Protein AF-A0A7R9QA75-F1 (afdb_monomer)

Solvent-accessible surface area (backbone atoms only — not comparable to full-atom values): 4461 Å² total; per-residue (Å²): 137,78,81,80,84,81,87,68,88,79,59,80,54,58,63,66,44,57,77,38,46,76,41,71,47,72,48,80,58,98,90,44,77,51,76,40,62,66,18,39,35,32,35,46,83,71,63,84,48,78,51,69,51,42,79,89,62,80,66,93,74,49,77,81,76,75,114

Sequence (67 aa):
MTKAYEFNWQRAVPEPLLEGNIFHMWEEEKGEIVYEPNATFKVDEYGFFIYWKSEGRVSDLTIENLF

Radius of gyration: 17.43 Å; Cα contacts (8 Å, |Δi|>4): 81; chains: 1; bounding box: 39×42×42 Å

InterPro domains:
  IPR037862 PLC-beta, PH domain [PF17787] (13-58)

Secondary structure (DSSP, 8-state):
-PPPP---S-PPPPHHHHH-EEEEEEEEETTEEEEEEEEEEEE-TTS--EEEE-TT---S--GGG--

pLDDT: mean 84.04, std 16.24, range [42.44, 97.38]

Organism: NCBI:txid1979941

Mean predicted aligned error: 8.55 Å

Structure (mmCIF, N/CA/C/O backbone):
data_AF-A0A7R9QA75-F1
#
_entry.id   AF-A0A7R9QA75-F1
#
loop_
_atom_site.group_PDB
_atom_site.id
_atom_site.type_symbol
_atom_site.label_atom_id
_atom_site.label_alt_id
_atom_site.label_comp_id
_atom_site.label_asym_id
_atom_site.label_entity_id
_atom_site.label_seq_id
_atom_site.pdbx_PDB_ins_code
_atom_site.Cartn_x
_atom_site.Cartn_y
_atom_site.Cartn_z
_atom_site.occupancy
_atom_site.B_iso_or_equiv
_atom_site.auth_seq_id
_atom_site.auth_comp_id
_atom_site.auth_asym_id
_atom_site.auth_atom_id
_atom_site.pdbx_PDB_model_num
ATOM 1 N N . MET A 1 1 ? -16.609 25.714 26.885 1.00 60.19 1 MET A N 1
ATOM 2 C CA . MET A 1 1 ? -16.263 24.293 27.089 1.00 60.19 1 MET A CA 1
ATOM 3 C C . MET A 1 1 ? -15.685 23.766 25.792 1.00 60.19 1 MET A C 1
ATOM 5 O O . MET A 1 1 ? -16.412 23.705 24.809 1.00 60.19 1 MET A O 1
ATOM 9 N N . THR A 1 2 ? -14.386 23.485 25.756 1.00 71.06 2 THR A N 1
ATOM 10 C CA . THR A 1 2 ? -13.725 22.912 24.574 1.00 71.06 2 THR A CA 1
ATOM 11 C C . THR A 1 2 ? -13.873 21.400 24.652 1.00 71.06 2 THR A C 1
ATOM 13 O O . THR A 1 2 ? -13.607 20.823 25.705 1.00 71.06 2 THR A O 1
ATOM 16 N N . LYS A 1 3 ? -14.356 20.766 23.580 1.00 81.00 3 LYS A N 1
ATOM 17 C CA . LYS A 1 3 ? -14.498 19.307 23.518 1.00 81.00 3 LYS A CA 1
ATOM 18 C C . LYS A 1 3 ? -13.137 18.668 23.826 1.00 81.00 3 LYS A C 1
ATOM 20 O O . LYS A 1 3 ? -12.134 19.080 23.245 1.00 81.00 3 LYS A O 1
ATOM 25 N N . ALA A 1 4 ? -13.103 17.712 24.754 1.00 78.88 4 ALA A N 1
ATOM 26 C CA . ALA A 1 4 ? -11.889 16.959 25.044 1.00 78.88 4 ALA A CA 1
ATOM 27 C C . ALA A 1 4 ? -11.435 16.220 23.776 1.00 78.88 4 ALA A C 1
ATOM 29 O O . ALA A 1 4 ? -12.263 15.683 23.037 1.00 78.88 4 ALA A O 1
ATOM 30 N N . TYR A 1 5 ? -10.133 16.248 23.499 1.00 84.00 5 TYR A N 1
ATOM 31 C CA . TYR A 1 5 ? -9.560 15.531 22.368 1.00 84.00 5 TYR A CA 1
ATOM 32 C C . TYR A 1 5 ? -9.602 14.029 22.652 1.00 84.00 5 TYR A C 1
ATOM 34 O O . TYR A 1 5 ? -8.985 13.555 23.605 1.00 84.00 5 TYR A O 1
ATOM 42 N N . GLU A 1 6 ? -10.334 13.289 21.826 1.00 86.69 6 GLU A N 1
ATOM 43 C CA . GLU A 1 6 ? -10.303 11.830 21.834 1.00 86.69 6 GLU A CA 1
ATOM 44 C C . GLU A 1 6 ? -9.150 11.373 20.944 1.00 86.69 6 GLU A C 1
ATOM 46 O O . GLU A 1 6 ? -9.216 11.442 19.715 1.00 86.69 6 GLU A O 1
ATOM 51 N N . PHE A 1 7 ? -8.067 10.937 21.583 1.00 86.69 7 PHE A N 1
ATOM 52 C CA . PHE A 1 7 ? -6.960 10.308 20.885 1.00 86.69 7 PHE A CA 1
ATOM 53 C C . PHE A 1 7 ? -7.378 8.909 20.431 1.00 86.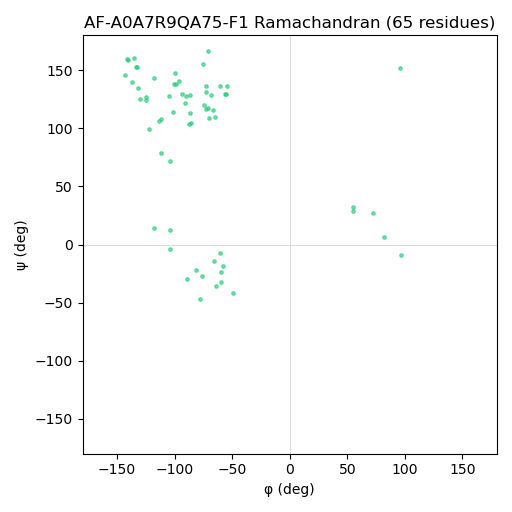69 7 PHE A C 1
ATOM 55 O O . PHE A 1 7 ? -7.639 8.033 21.255 1.00 86.69 7 PHE A O 1
ATOM 62 N N . ASN A 1 8 ? -7.414 8.701 19.117 1.00 86.56 8 ASN A N 1
ATOM 63 C CA . ASN A 1 8 ? -7.585 7.385 18.520 1.00 86.56 8 ASN A CA 1
ATOM 64 C C . ASN A 1 8 ? -6.291 6.986 17.806 1.00 86.56 8 ASN A C 1
ATOM 66 O O . ASN A 1 8 ? -5.968 7.538 16.754 1.00 86.56 8 ASN A O 1
ATOM 70 N N . TRP A 1 9 ? -5.567 6.031 18.385 1.00 85.69 9 TRP A N 1
ATOM 71 C CA . TRP A 1 9 ? -4.324 5.513 17.817 1.00 85.69 9 TRP A CA 1
ATOM 72 C C . TRP A 1 9 ? -4.555 4.467 16.716 1.00 85.6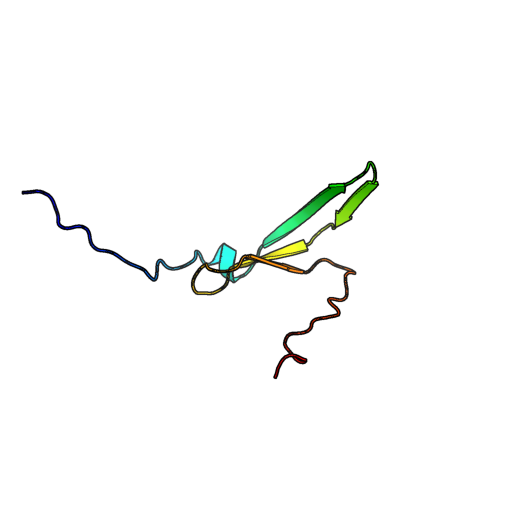9 9 TRP A C 1
ATOM 74 O O . TRP A 1 9 ? -3.688 4.297 15.867 1.00 85.69 9 TRP A O 1
ATOM 84 N N . GLN A 1 10 ? -5.724 3.813 16.691 1.00 87.56 10 GLN A N 1
ATOM 85 C CA . GLN A 1 10 ? -6.144 2.871 15.645 1.00 87.56 10 GLN A CA 1
ATOM 86 C C . GLN A 1 10 ? -7.170 3.534 14.736 1.00 87.56 10 GLN A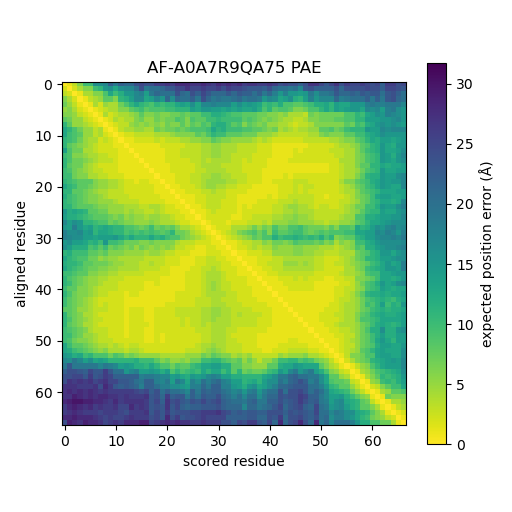 C 1
ATOM 88 O O . GLN A 1 10 ? -8.372 3.247 14.763 1.00 87.56 10 GLN A O 1
ATOM 93 N N . ARG A 1 11 ? -6.704 4.467 13.912 1.00 88.81 11 ARG A N 1
ATOM 94 C CA . ARG A 1 11 ? -7.553 4.967 12.838 1.00 88.81 11 ARG A CA 1
ATOM 95 C C . ARG A 1 11 ? -7.626 3.898 11.750 1.00 88.81 11 ARG A C 1
ATOM 97 O O . ARG A 1 11 ? -6.600 3.546 11.186 1.00 88.81 11 ARG A O 1
ATOM 104 N N . ALA A 1 12 ? -8.834 3.411 11.462 1.00 93.81 12 ALA A N 1
ATOM 105 C CA . ALA A 1 12 ? -9.038 2.389 10.442 1.00 93.81 12 ALA A CA 1
ATOM 106 C C . ALA A 1 12 ? -8.472 2.840 9.089 1.00 93.81 12 ALA A C 1
ATOM 108 O O . ALA A 1 12 ? -8.767 3.945 8.614 1.00 93.81 12 ALA A O 1
ATOM 109 N N . VAL A 1 13 ? -7.668 1.970 8.485 1.00 96.06 13 VAL A N 1
ATOM 110 C CA . VAL A 1 13 ? -7.144 2.172 7.139 1.00 96.06 13 VAL A CA 1
ATOM 111 C C . VAL A 1 13 ? -8.285 1.954 6.137 1.00 96.06 13 VAL A C 1
ATOM 113 O O . VAL A 1 13 ? -9.016 0.970 6.253 1.00 96.06 13 VAL A O 1
ATOM 116 N N . PRO A 1 14 ? -8.487 2.866 5.169 1.00 96.75 14 PRO A N 1
ATOM 117 C CA . PRO A 1 14 ? -9.487 2.688 4.124 1.00 96.75 14 PRO A CA 1
ATOM 118 C C . PRO A 1 14 ? -9.311 1.368 3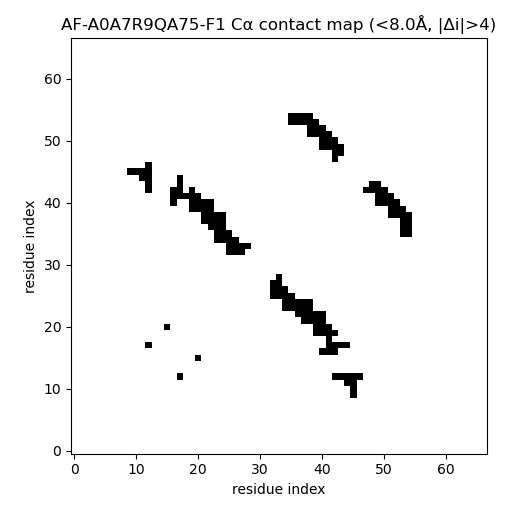.366 1.00 96.75 14 PRO A C 1
ATOM 120 O O . PRO A 1 14 ? -8.203 1.038 2.951 1.00 96.75 14 PRO A O 1
ATOM 123 N N . GLU A 1 15 ? -10.419 0.671 3.115 1.00 97.38 15 GLU A N 1
ATOM 124 C CA . GLU A 1 15 ? -10.453 -0.623 2.418 1.00 97.38 15 GLU A CA 1
ATOM 125 C C . GLU A 1 15 ? -9.660 -0.645 1.097 1.00 97.38 15 GLU A C 1
ATOM 127 O O . GLU A 1 15 ? -8.853 -1.559 0.936 1.00 97.38 15 GLU A O 1
ATOM 132 N N . PRO A 1 16 ? -9.705 0.385 0.222 1.00 96.69 16 PRO A N 1
ATOM 133 C CA . PRO A 1 16 ? -8.896 0.374 -1.001 1.00 96.69 16 PRO A CA 1
ATOM 134 C C . PRO A 1 16 ? -7.385 0.278 -0.740 1.00 96.69 16 PRO A C 1
ATOM 136 O O . PRO A 1 16 ? -6.642 -0.304 -1.528 1.00 96.69 16 PRO A O 1
ATOM 139 N N . LEU A 1 17 ? -6.902 0.847 0.367 1.00 96.12 17 LEU A N 1
ATOM 140 C CA . LEU A 1 17 ? -5.485 0.785 0.728 1.00 96.12 17 LEU A CA 1
ATOM 141 C C . LEU A 1 17 ? -5.096 -0.587 1.300 1.00 96.12 17 LEU A C 1
ATOM 143 O O . LEU A 1 17 ? -3.946 -0.993 1.148 1.00 96.12 17 LEU A O 1
ATOM 147 N N . LEU A 1 18 ? -6.044 -1.309 1.904 1.00 96.94 18 LEU A N 1
ATOM 148 C CA . LEU A 1 18 ? -5.855 -2.675 2.404 1.00 96.94 18 LEU A CA 1
ATOM 149 C C . LEU A 1 18 ? -5.901 -3.708 1.265 1.00 96.94 18 LEU A C 1
ATOM 151 O O . LEU A 1 18 ? -5.040 -4.586 1.153 1.00 96.94 18 LEU A O 1
ATOM 155 N N . GLU A 1 19 ? -6.898 -3.595 0.387 1.00 96.75 19 GLU A N 1
ATOM 156 C CA . GLU A 1 19 ? -7.074 -4.474 -0.776 1.00 96.75 19 GLU A CA 1
ATOM 157 C C . GLU A 1 19 ? -5.920 -4.330 -1.768 1.00 96.75 19 GLU A C 1
ATOM 159 O O . GLU A 1 19 ? -5.435 -5.321 -2.324 1.00 96.75 19 GLU A O 1
ATOM 164 N N . GLY A 1 20 ? -5.417 -3.106 -1.888 1.00 95.75 20 GLY A N 1
ATOM 165 C CA . GLY A 1 20 ? -4.297 -2.735 -2.721 1.00 95.75 20 GLY A CA 1
ATOM 166 C C . GLY A 1 20 ? -4.718 -2.195 -4.075 1.00 95.75 20 GLY A C 1
ATOM 167 O O . GLY A 1 20 ? -5.767 -2.529 -4.617 1.00 95.75 20 GLY A O 1
ATOM 168 N N . ASN A 1 21 ? -3.872 -1.333 -4.624 1.00 95.81 21 ASN A N 1
ATOM 169 C CA . ASN A 1 21 ? -4.110 -0.655 -5.891 1.00 95.81 21 ASN A CA 1
ATOM 170 C C . ASN A 1 21 ? -2.866 -0.709 -6.774 1.00 95.81 21 ASN A C 1
ATOM 172 O O . ASN A 1 21 ? -1.740 -0.799 -6.284 1.00 95.81 21 ASN A O 1
ATOM 176 N N . ILE A 1 22 ? -3.084 -0.660 -8.086 1.00 95.12 22 ILE A N 1
ATOM 177 C CA . ILE A 1 22 ? -2.019 -0.751 -9.081 1.00 95.12 22 ILE A CA 1
ATOM 178 C C . ILE A 1 22 ? -1.508 0.654 -9.406 1.00 95.12 22 ILE A C 1
ATOM 180 O O . ILE A 1 22 ? -2.284 1.532 -9.780 1.00 95.12 22 ILE A O 1
ATOM 184 N N . PHE A 1 23 ? -0.195 0.842 -9.309 1.00 94.69 23 PHE A N 1
ATOM 185 C CA . PHE A 1 23 ? 0.502 2.066 -9.688 1.00 94.69 23 PHE A CA 1
ATOM 186 C C . PHE A 1 23 ? 1.761 1.739 -10.493 1.00 94.69 23 PHE A C 1
ATOM 188 O O . PHE A 1 23 ? 2.289 0.631 -10.440 1.00 94.69 23 PHE A O 1
ATOM 195 N N . HIS A 1 24 ? 2.275 2.721 -11.227 1.00 92.88 24 HIS A N 1
ATOM 196 C CA . HIS A 1 24 ? 3.613 2.638 -11.808 1.00 92.88 24 HIS A CA 1
ATOM 197 C C . HIS A 1 24 ? 4.605 3.287 -10.843 1.00 92.88 24 HIS A C 1
ATOM 199 O O . HIS A 1 24 ? 4.380 4.417 -10.408 1.00 92.88 24 HIS A O 1
ATOM 205 N N . MET A 1 25 ? 5.695 2.593 -10.529 1.00 91.38 25 MET A N 1
ATOM 206 C CA . MET A 1 25 ? 6.798 3.152 -9.755 1.00 91.38 25 MET A CA 1
ATOM 207 C C . MET A 1 25 ? 7.922 3.537 -10.710 1.00 91.38 25 MET A C 1
ATOM 209 O O . MET A 1 25 ? 8.223 2.817 -11.662 1.00 91.38 25 MET A O 1
ATOM 213 N N . TRP A 1 26 ? 8.536 4.686 -10.471 1.00 91.75 26 TRP A N 1
ATOM 214 C CA . TRP A 1 26 ? 9.722 5.096 -11.197 1.00 91.75 26 TRP A CA 1
ATOM 215 C C . TRP A 1 26 ? 10.667 5.833 -10.259 1.00 91.75 26 TRP A C 1
ATOM 217 O O . TRP A 1 26 ? 10.223 6.530 -9.346 1.00 91.75 26 TRP A O 1
ATOM 227 N N . GLU A 1 27 ? 11.959 5.662 -10.487 1.00 91.06 27 GLU A N 1
ATOM 228 C CA . GLU A 1 27 ? 13.024 6.340 -9.762 1.00 91.06 27 GLU A CA 1
ATOM 229 C C . GLU A 1 27 ? 14.089 6.788 -10.761 1.00 91.06 27 GLU A C 1
ATOM 231 O O . GLU A 1 27 ? 14.398 6.071 -11.715 1.00 91.06 27 GLU A O 1
ATOM 236 N N . GLU A 1 28 ? 14.627 7.987 -10.554 1.00 94.81 28 GLU A N 1
ATOM 237 C CA . GLU A 1 28 ? 15.773 8.494 -11.302 1.00 94.81 28 GLU A CA 1
ATOM 238 C C . GLU A 1 28 ? 16.954 8.620 -10.340 1.00 94.81 28 GLU A C 1
ATOM 240 O O . GLU A 1 28 ? 16.997 9.524 -9.503 1.00 94.81 28 GLU A O 1
ATOM 245 N N . GLU A 1 29 ? 17.921 7.711 -10.453 1.00 89.81 29 GLU A N 1
ATOM 246 C CA . GLU A 1 29 ? 19.141 7.739 -9.649 1.00 89.81 29 GLU A CA 1
ATOM 247 C C . GLU A 1 29 ? 20.360 7.728 -10.577 1.00 89.81 29 GLU A C 1
ATOM 249 O O . GLU A 1 29 ? 20.491 6.879 -11.453 1.00 89.81 29 GLU A O 1
ATOM 254 N N . LYS A 1 30 ? 21.277 8.690 -10.401 1.00 88.56 30 LYS A N 1
ATOM 255 C CA . LYS A 1 30 ? 22.553 8.783 -11.149 1.00 88.56 30 LYS A CA 1
ATOM 256 C C . LYS A 1 30 ? 22.408 8.789 -12.683 1.00 88.56 30 LYS A C 1
ATOM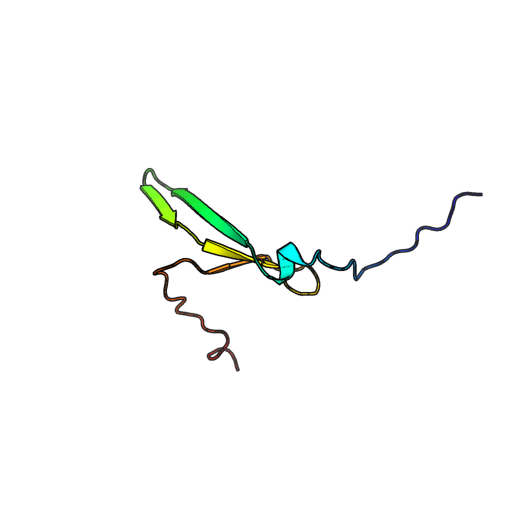 258 O O . LYS A 1 30 ? 23.335 8.405 -13.391 1.00 88.56 30 LYS A O 1
ATOM 263 N N . GLY A 1 31 ? 21.285 9.290 -13.195 1.00 90.25 31 GLY A N 1
ATOM 264 C CA . GLY A 1 31 ? 21.008 9.357 -14.633 1.00 90.25 31 GLY A CA 1
ATOM 265 C C . GLY A 1 31 ? 20.482 8.050 -15.234 1.00 90.25 31 GLY A C 1
ATOM 266 O O . GLY A 1 31 ? 20.310 7.975 -16.449 1.00 90.25 31 GLY A O 1
ATOM 267 N N . GLU A 1 32 ? 20.204 7.041 -14.407 1.00 91.25 32 GLU A N 1
ATOM 268 C CA . GLU A 1 32 ? 19.453 5.851 -14.794 1.00 91.25 32 GLU A CA 1
ATOM 269 C C . GLU A 1 32 ? 17.993 5.996 -14.350 1.00 91.25 32 GLU A C 1
ATOM 271 O O . GLU A 1 32 ? 17.710 6.466 -13.247 1.00 91.25 32 GLU A O 1
ATOM 276 N N . ILE A 1 33 ? 17.061 5.588 -15.217 1.00 91.50 33 ILE A N 1
ATOM 277 C CA . ILE A 1 33 ? 15.631 5.522 -14.901 1.00 91.50 33 ILE A CA 1
ATOM 278 C C . ILE A 1 33 ? 15.286 4.065 -14.612 1.00 91.50 33 ILE A C 1
ATOM 280 O O . ILE A 1 33 ? 15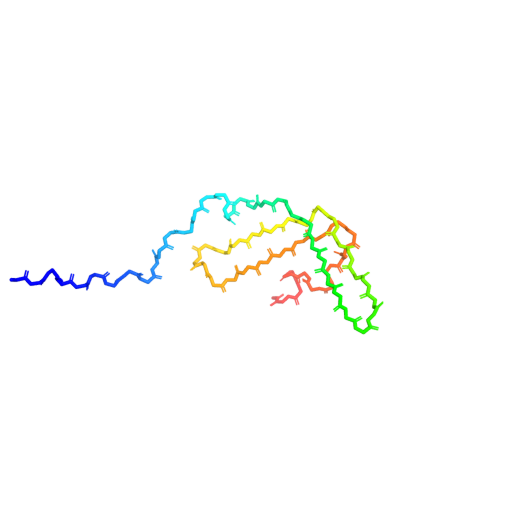.311 3.222 -15.514 1.00 91.50 33 ILE A O 1
ATOM 284 N N . VAL A 1 34 ? 14.924 3.777 -13.366 1.00 89.25 34 VAL A N 1
ATOM 285 C CA . VAL A 1 34 ? 14.318 2.503 -12.978 1.00 89.25 34 VAL A CA 1
ATOM 286 C C . VAL A 1 34 ? 12.810 2.667 -13.099 1.00 89.25 34 VAL A C 1
ATOM 288 O O . VAL A 1 34 ? 12.228 3.548 -12.474 1.00 89.25 34 VAL A O 1
ATOM 291 N N . TYR A 1 35 ? 12.173 1.833 -13.918 1.00 90.12 35 TYR A N 1
ATOM 292 C CA . TYR A 1 35 ? 10.732 1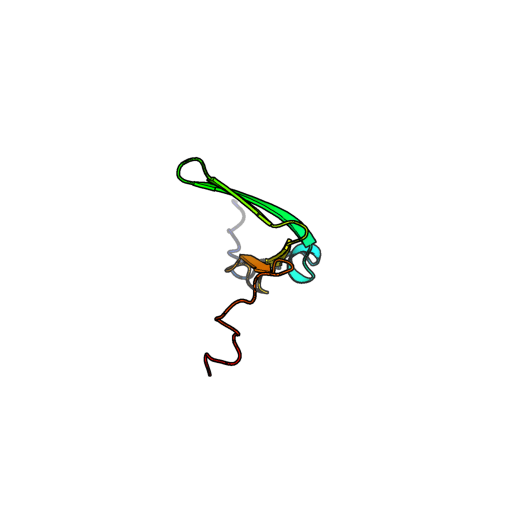.874 -14.149 1.00 90.12 35 TYR A CA 1
ATOM 293 C C . TYR A 1 35 ? 10.103 0.510 -13.866 1.00 90.12 35 TYR A C 1
ATOM 295 O O . TYR A 1 35 ? 10.482 -0.496 -14.464 1.00 90.12 35 TYR A O 1
ATOM 303 N N . GLU A 1 36 ? 9.118 0.492 -12.974 1.00 90.38 36 GLU A N 1
ATOM 304 C CA . GLU A 1 36 ? 8.380 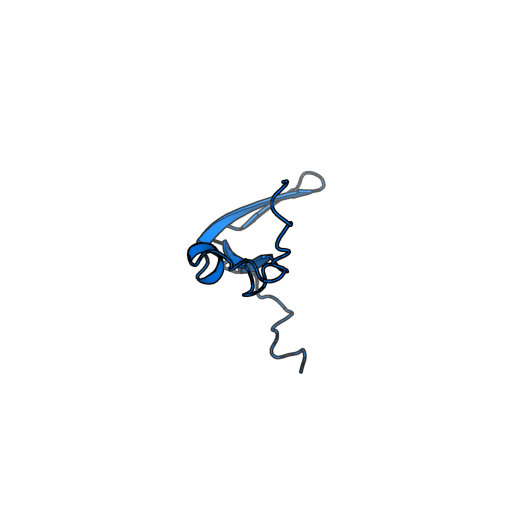-0.694 -12.552 1.00 90.38 36 GLU A CA 1
ATOM 305 C C . GLU A 1 36 ? 6.886 -0.490 -12.826 1.00 90.38 36 GLU A C 1
ATOM 307 O O . GLU A 1 36 ? 6.184 0.189 -12.064 1.00 90.38 36 GLU A O 1
ATOM 312 N N . PRO A 1 37 ? 6.371 -1.042 -13.935 1.00 90.94 37 PRO A N 1
ATOM 313 C CA . PRO A 1 37 ? 4.962 -0.928 -14.241 1.00 90.94 37 PRO A CA 1
ATOM 314 C C . PRO A 1 37 ? 4.115 -1.857 -13.367 1.00 90.94 37 PRO A C 1
ATOM 316 O O . PRO A 1 37 ? 4.571 -2.907 -12.921 1.00 90.94 37 PRO A O 1
ATOM 319 N N . ASN A 1 38 ? 2.848 -1.479 -13.190 1.00 93.25 38 ASN A N 1
ATOM 320 C CA . ASN A 1 38 ? 1.813 -2.313 -12.578 1.00 93.25 38 ASN A CA 1
ATOM 321 C C . ASN A 1 38 ? 2.159 -2.851 -11.175 1.00 93.25 38 ASN A C 1
ATOM 323 O O . ASN A 1 38 ? 1.733 -3.941 -10.792 1.00 93.25 38 ASN A O 1
ATOM 327 N N . ALA A 1 39 ? 2.913 -2.090 -10.387 1.00 92.56 39 ALA A N 1
ATOM 328 C CA . ALA A 1 39 ? 3.209 -2.439 -9.011 1.00 92.56 39 ALA A CA 1
ATOM 329 C C . ALA A 1 39 ? 1.938 -2.354 -8.153 1.00 92.56 39 ALA A C 1
ATOM 331 O O . ALA A 1 39 ? 1.230 -1.346 -8.154 1.00 92.56 39 ALA A O 1
ATOM 332 N N . THR A 1 40 ? 1.637 -3.417 -7.409 1.00 94.56 40 THR A N 1
ATOM 333 C CA . THR A 1 40 ? 0.505 -3.441 -6.473 1.00 94.56 40 THR A CA 1
ATOM 334 C C . THR A 1 40 ? 0.952 -2.888 -5.129 1.00 94.56 40 THR A C 1
ATOM 336 O O . THR A 1 40 ? 1.761 -3.527 -4.460 1.00 94.56 40 THR A O 1
ATOM 339 N N . PHE A 1 41 ? 0.416 -1.738 -4.730 1.00 95.12 41 PHE A N 1
ATOM 340 C CA . PHE A 1 41 ? 0.672 -1.084 -3.446 1.00 95.12 41 PHE A CA 1
ATOM 341 C C . PHE A 1 41 ? -0.407 -1.428 -2.431 1.00 95.12 41 PHE A C 1
ATOM 343 O O . PHE A 1 41 ? -1.589 -1.440 -2.773 1.00 95.12 41 PHE A O 1
ATOM 350 N N . LYS A 1 42 ? -0.002 -1.646 -1.181 1.00 97.12 42 LYS A N 1
ATOM 351 C CA . LYS A 1 42 ? -0.871 -1.937 -0.040 1.00 97.12 42 LYS A CA 1
ATOM 352 C C . LYS A 1 42 ? -0.366 -1.250 1.222 1.00 97.12 42 LYS A C 1
ATOM 354 O O . LYS A 1 42 ? 0.810 -0.903 1.336 1.00 97.12 42 LYS A O 1
ATOM 359 N N . VAL A 1 43 ? -1.275 -1.093 2.171 1.00 96.88 43 VAL A N 1
ATOM 360 C CA . VAL A 1 43 ? -1.020 -0.599 3.523 1.00 96.88 43 VAL A CA 1
ATOM 361 C C . VAL A 1 43 ? -1.385 -1.704 4.513 1.00 96.88 43 VAL A C 1
ATOM 363 O O . VAL A 1 43 ? -2.316 -2.471 4.261 1.00 96.88 43 VAL A O 1
ATOM 366 N N . ASP A 1 44 ? -0.638 -1.848 5.607 1.00 96.25 44 ASP A N 1
ATOM 367 C CA . ASP A 1 44 ? -1.007 -2.790 6.670 1.00 96.25 44 ASP A CA 1
ATOM 368 C C . ASP A 1 44 ? -2.237 -2.309 7.465 1.00 96.25 44 ASP A C 1
ATOM 370 O O . ASP A 1 44 ? -2.641 -1.150 7.387 1.00 96.25 44 ASP A O 1
ATOM 374 N N . GLU A 1 45 ? -2.826 -3.200 8.261 1.00 95.69 45 GLU A N 1
ATOM 375 C CA . GLU A 1 45 ? -4.062 -2.946 9.015 1.00 95.69 45 GLU A CA 1
ATOM 376 C C . GLU A 1 45 ? -3.981 -1.779 10.018 1.00 95.69 45 GLU A C 1
ATOM 378 O O . GLU A 1 45 ? -5.010 -1.178 10.339 1.00 95.69 45 GLU A O 1
ATOM 383 N N . TYR A 1 46 ? -2.777 -1.419 10.477 1.00 95.12 46 TYR A N 1
ATOM 384 C CA . TYR A 1 46 ? -2.548 -0.326 11.424 1.00 95.12 46 TYR A CA 1
ATOM 385 C C . TYR A 1 46 ? -1.989 0.945 10.773 1.00 95.12 46 TYR A C 1
ATOM 387 O O . TYR A 1 46 ? -1.846 1.963 11.452 1.00 95.12 46 TYR A O 1
ATOM 395 N N . GLY A 1 47 ? -1.703 0.925 9.468 1.00 93.75 47 GLY A N 1
ATOM 396 C CA . GLY A 1 47 ? -1.214 2.095 8.738 1.00 93.75 47 GLY A CA 1
ATOM 397 C C . GLY A 1 47 ? 0.234 2.482 9.050 1.00 93.75 47 GLY A C 1
ATOM 398 O O . GLY A 1 47 ? 0.582 3.658 8.943 1.00 93.75 47 GLY A O 1
ATOM 399 N N . PHE A 1 48 ? 1.072 1.526 9.449 1.00 94.50 48 PHE A N 1
ATOM 400 C CA . PHE A 1 48 ? 2.489 1.740 9.756 1.00 94.50 48 PHE A CA 1
ATOM 401 C C . PHE A 1 48 ? 3.409 1.585 8.543 1.00 94.50 48 PHE A C 1
ATOM 403 O O . PHE A 1 48 ? 4.452 2.235 8.470 1.00 94.50 48 PHE A O 1
ATOM 410 N N . PHE A 1 49 ? 3.030 0.743 7.590 1.00 96.38 49 PHE A N 1
ATOM 411 C CA . PHE A 1 49 ? 3.845 0.339 6.462 1.00 96.38 49 PHE A CA 1
ATOM 412 C C . PHE A 1 49 ? 3.061 0.457 5.162 1.00 96.38 49 PHE A C 1
ATOM 414 O O . PHE A 1 49 ? 1.925 -0.001 5.041 1.00 96.38 49 PHE A O 1
ATOM 421 N N . ILE A 1 50 ? 3.727 1.025 4.162 1.00 95.81 50 ILE A N 1
ATOM 422 C CA . ILE A 1 50 ? 3.331 0.921 2.762 1.00 95.81 50 ILE A CA 1
ATOM 423 C C . ILE A 1 50 ? 4.302 -0.057 2.119 1.00 95.81 50 ILE A C 1
ATOM 425 O O . ILE A 1 50 ? 5.517 0.100 2.241 1.00 95.81 50 ILE A O 1
ATOM 429 N N . TYR A 1 51 ? 3.771 -1.063 1.445 1.00 94.25 51 TYR A N 1
ATOM 430 C CA . TYR A 1 51 ? 4.558 -2.065 0.742 1.00 94.25 51 TYR A CA 1
ATOM 431 C C . TYR A 1 51 ? 3.997 -2.263 -0.658 1.00 94.25 51 TYR A C 1
ATOM 433 O O . TYR A 1 51 ? 2.813 -2.030 -0.913 1.00 94.25 51 TYR A O 1
ATOM 441 N N . TRP A 1 52 ? 4.855 -2.680 -1.582 1.00 92.94 52 TRP A N 1
ATOM 442 C CA . TRP A 1 52 ? 4.443 -2.953 -2.947 1.00 92.94 52 TRP A CA 1
ATOM 443 C C . TRP A 1 52 ? 5.135 -4.181 -3.509 1.00 92.94 52 TRP A C 1
ATOM 445 O O . TRP A 1 52 ? 6.184 -4.614 -3.032 1.00 92.94 52 TRP A O 1
ATOM 455 N N . LYS A 1 53 ? 4.516 -4.747 -4.541 1.00 88.94 53 LYS A N 1
ATOM 456 C CA . LYS A 1 53 ? 5.073 -5.840 -5.329 1.00 88.94 53 LYS A CA 1
ATOM 457 C C . LYS A 1 53 ? 4.964 -5.497 -6.805 1.00 88.94 53 LYS A C 1
ATOM 459 O O . LYS A 1 53 ? 3.863 -5.240 -7.289 1.00 88.94 53 LYS A O 1
ATOM 464 N N . SER A 1 54 ? 6.091 -5.542 -7.502 1.00 86.38 54 SER A N 1
ATOM 465 C CA . SER A 1 54 ? 6.178 -5.271 -8.938 1.00 86.38 54 SER A CA 1
ATOM 466 C C . SER A 1 54 ? 6.225 -6.566 -9.738 1.00 86.38 54 SER A C 1
ATOM 468 O O . SER A 1 54 ? 6.771 -7.576 -9.284 1.00 86.38 54 SER A O 1
ATOM 470 N N . GLU A 1 55 ? 5.659 -6.553 -10.942 1.00 76.00 55 GLU A N 1
ATOM 471 C CA . GLU A 1 55 ? 5.734 -7.692 -11.856 1.00 76.00 55 GLU A CA 1
ATOM 472 C C . GLU A 1 55 ? 7.192 -7.883 -12.310 1.00 76.00 55 GLU A C 1
ATOM 474 O O . GLU A 1 55 ? 7.784 -7.007 -12.931 1.00 76.00 55 GLU A O 1
ATOM 479 N N . GLY A 1 56 ? 7.805 -9.018 -11.959 1.00 68.12 56 GLY A N 1
ATOM 480 C CA . GLY A 1 56 ? 9.169 -9.365 -12.384 1.00 68.12 56 GLY A CA 1
ATOM 481 C C . GLY A 1 56 ? 10.294 -9.043 -11.393 1.00 68.12 56 GLY A C 1
ATOM 482 O O . GLY A 1 56 ? 11.404 -9.537 -11.587 1.00 68.12 56 GLY A O 1
ATOM 483 N N . ARG A 1 57 ? 10.030 -8.322 -10.292 1.00 66.25 57 ARG A N 1
ATOM 484 C CA . ARG A 1 57 ? 10.950 -8.289 -9.139 1.00 66.25 57 ARG A CA 1
ATOM 485 C C . ARG A 1 57 ? 10.619 -9.454 -8.210 1.00 66.25 57 ARG A C 1
ATOM 487 O O . ARG A 1 57 ? 9.633 -9.419 -7.476 1.00 66.25 57 ARG A O 1
ATOM 494 N N . VAL A 1 58 ? 11.443 -10.501 -8.245 1.00 56.97 58 VAL A N 1
ATOM 495 C CA . VAL A 1 58 ? 11.450 -11.508 -7.179 1.00 56.97 58 VAL A CA 1
ATOM 496 C C . VAL A 1 58 ? 12.052 -10.823 -5.960 1.00 56.97 58 VAL A C 1
ATOM 498 O O . VAL A 1 58 ? 13.229 -10.477 -5.953 1.00 56.97 58 VAL A O 1
ATOM 501 N N . SER A 1 59 ? 11.231 -10.550 -4.953 1.00 55.78 59 SER A N 1
ATOM 502 C CA . SER A 1 59 ? 11.739 -10.138 -3.652 1.00 55.78 59 SER A CA 1
ATOM 503 C C . SER A 1 59 ? 12.520 -11.318 -3.070 1.00 55.78 59 SER A C 1
ATOM 505 O O . SER A 1 59 ? 11.903 -12.302 -2.668 1.00 55.78 59 SER A O 1
ATOM 507 N N . ASP A 1 60 ? 13.848 -11.221 -2.989 1.00 52.50 60 ASP A N 1
ATOM 508 C CA . ASP A 1 60 ? 14.693 -12.210 -2.285 1.00 52.50 60 ASP A CA 1
ATOM 509 C C . ASP A 1 60 ? 14.359 -12.321 -0.781 1.00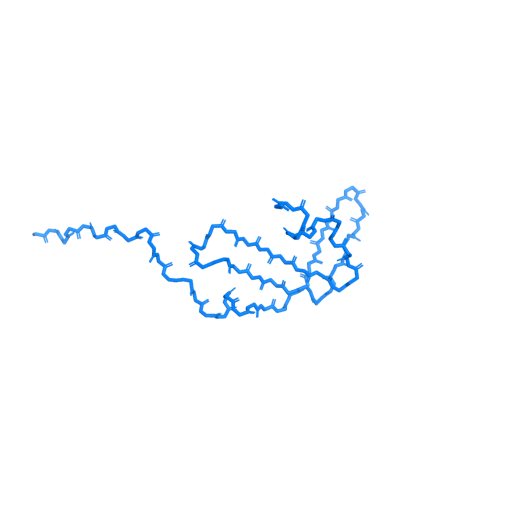 52.50 60 ASP A C 1
ATOM 511 O O . ASP A 1 60 ? 14.847 -13.202 -0.077 1.00 52.50 60 ASP A O 1
ATOM 515 N N . LEU A 1 61 ? 13.487 -11.443 -0.281 1.00 51.28 61 LEU A N 1
ATOM 516 C CA . LEU A 1 61 ? 12.956 -11.442 1.074 1.00 51.28 61 LEU A CA 1
ATOM 517 C C . LEU A 1 61 ? 11.460 -11.777 1.040 1.00 51.28 61 LEU A C 1
ATOM 519 O O . LEU A 1 61 ? 10.601 -10.899 1.117 1.00 51.28 61 LEU A O 1
ATOM 523 N N . THR A 1 62 ? 11.132 -13.059 0.903 1.00 44.53 62 THR A N 1
ATOM 524 C CA . THR A 1 62 ? 9.812 -13.564 1.291 1.00 44.53 62 THR A CA 1
ATOM 525 C C . THR A 1 62 ? 9.719 -13.598 2.817 1.00 44.53 62 THR A C 1
ATOM 527 O O . THR A 1 62 ? 10.638 -14.047 3.498 1.00 44.53 62 THR A O 1
ATOM 530 N N . ILE A 1 63 ? 8.587 -13.149 3.369 1.00 52.38 63 ILE A N 1
ATOM 531 C CA . ILE A 1 63 ? 8.275 -13.217 4.814 1.00 52.38 63 ILE A CA 1
ATOM 532 C C . ILE A 1 63 ? 8.316 -14.675 5.328 1.00 52.38 63 ILE A C 1
ATOM 534 O O . ILE A 1 63 ? 8.500 -14.913 6.516 1.00 52.38 63 ILE A O 1
ATOM 538 N N . GLU A 1 64 ? 8.239 -15.655 4.424 1.00 49.84 64 GLU A N 1
ATOM 539 C CA . GLU A 1 64 ? 8.445 -17.083 4.703 1.00 49.84 64 GLU A CA 1
ATOM 540 C C . GLU A 1 64 ? 9.878 -17.449 5.137 1.00 49.84 64 GLU A C 1
ATOM 542 O O . GLU A 1 64 ? 10.078 -18.530 5.673 1.00 49.84 64 GLU A O 1
ATOM 547 N N . ASN A 1 65 ? 10.865 -16.563 4.951 1.00 44.81 65 ASN A N 1
ATOM 548 C CA . ASN A 1 65 ? 12.260 -16.767 5.372 1.00 44.81 65 ASN A CA 1
ATOM 549 C C . ASN A 1 65 ? 12.646 -15.968 6.632 1.00 44.81 65 ASN A C 1
ATOM 551 O O . ASN A 1 65 ? 13.831 -15.839 6.943 1.00 44.81 65 ASN A O 1
ATOM 555 N N . LEU A 1 66 ? 11.670 -15.398 7.345 1.00 47.66 66 LEU A N 1
ATOM 556 C CA . LEU A 1 66 ? 11.897 -14.601 8.559 1.00 47.66 66 LEU A CA 1
ATOM 557 C C . LEU A 1 66 ? 11.248 -15.195 9.824 1.00 47.66 66 LEU A C 1
ATOM 559 O O . LEU A 1 66 ? 11.211 -14.517 10.851 1.00 47.66 66 LEU A O 1
ATOM 563 N N . PHE A 1 67 ? 10.814 -16.460 9.777 1.00 42.44 67 PHE A N 1
ATOM 564 C CA . PHE A 1 67 ? 10.387 -17.246 10.941 1.00 42.44 67 PHE A CA 1
ATOM 565 C C . PHE A 1 67 ? 10.961 -18.662 10.911 1.00 42.44 67 PHE A C 1
ATOM 567 O O . PHE A 1 67 ? 10.971 -19.268 9.818 1.00 42.44 67 PHE A O 1
#

Foldseek 3Di:
DDPDDDDDQQDFDDPCQAVWDFDWDWDQDPNDIDTFGGWTWHADGRRPDIDIDGPPDDDPDDVVVVD